Protein AF-A0A7C5MG83-F1 (afdb_monomer_lite)

Radius of gyration: 13.69 Å; chains: 1; bounding box: 33×21×39 Å

Structure (mmCIF, N/CA/C/O backbone):
data_AF-A0A7C5MG83-F1
#
_entry.id   AF-A0A7C5MG83-F1
#
loop_
_atom_site.group_PDB
_atom_site.id
_atom_site.type_symbol
_atom_site.label_atom_id
_atom_site.label_alt_id
_atom_site.label_comp_id
_atom_site.label_asym_id
_atom_site.label_entity_id
_atom_site.label_seq_id
_atom_site.pdbx_PDB_ins_code
_atom_site.Cartn_x
_atom_site.Cartn_y
_atom_site.Cartn_z
_atom_site.occupancy
_atom_site.B_iso_or_equiv
_atom_site.auth_seq_id
_atom_site.auth_comp_id
_atom_site.auth_asym_id
_atom_site.auth_atom_id
_atom_site.pdbx_PDB_model_num
ATOM 1 N N . MET A 1 1 ? 7.601 10.547 -9.299 1.00 56.12 1 MET A N 1
ATOM 2 C CA . MET A 1 1 ? 6.129 10.477 -9.315 1.00 56.12 1 MET A CA 1
ATOM 3 C C . MET A 1 1 ? 5.627 10.764 -7.926 1.00 56.12 1 MET A C 1
ATOM 5 O O . MET A 1 1 ? 6.285 10.363 -6.970 1.00 56.12 1 MET A O 1
ATOM 9 N N . GLU A 1 2 ? 4.513 11.472 -7.821 1.00 77.38 2 GLU A N 1
ATOM 10 C CA . GLU A 1 2 ? 3.856 11.701 -6.539 1.00 77.38 2 GLU A CA 1
ATOM 11 C C . GLU A 1 2 ? 3.084 10.430 -6.168 1.00 77.38 2 GLU A C 1
ATOM 13 O O . GLU A 1 2 ? 2.336 9.894 -6.979 1.00 77.38 2 GLU A O 1
ATOM 18 N N . GLY A 1 3 ? 3.353 9.885 -4.982 1.00 92.81 3 GLY A N 1
ATOM 19 C CA . GLY A 1 3 ? 2.560 8.791 -4.429 1.00 92.81 3 GLY A CA 1
ATOM 20 C C . GLY A 1 3 ? 1.180 9.268 -3.969 1.00 92.81 3 GLY A C 1
ATOM 21 O O . GLY A 1 3 ? 0.886 10.463 -3.976 1.00 92.81 3 GLY A O 1
ATOM 22 N N . TYR A 1 4 ? 0.347 8.346 -3.499 1.00 97.56 4 TYR A N 1
ATOM 23 C CA . TYR A 1 4 ? -0.950 8.673 -2.908 1.00 97.56 4 TYR A CA 1
ATOM 24 C C . TYR A 1 4 ? -0.848 8.836 -1.394 1.00 97.56 4 TYR A C 1
ATOM 26 O O . TYR A 1 4 ? -0.143 8.078 -0.730 1.00 97.56 4 TYR A O 1
ATOM 34 N N . ASN A 1 5 ? -1.601 9.791 -0.847 1.00 97.62 5 ASN A N 1
ATOM 35 C CA . ASN A 1 5 ? -1.788 9.994 0.587 1.00 97.62 5 ASN A CA 1
ATOM 36 C C . ASN A 1 5 ? -3.275 10.220 0.864 1.00 97.62 5 ASN A C 1
ATOM 38 O O . ASN A 1 5 ? -3.815 11.262 0.494 1.00 97.62 5 ASN A O 1
ATOM 42 N N . THR A 1 6 ? -3.919 9.278 1.548 1.00 98.06 6 THR A N 1
ATOM 43 C CA . THR A 1 6 ? -5.365 9.320 1.799 1.00 98.06 6 THR A CA 1
ATOM 44 C C . THR A 1 6 ? -5.659 9.039 3.262 1.00 98.06 6 THR A C 1
ATOM 46 O O . THR A 1 6 ? -5.092 8.122 3.856 1.00 98.06 6 THR A O 1
ATOM 49 N N . VAL A 1 7 ? -6.564 9.820 3.852 1.00 98.06 7 VAL A N 1
ATOM 50 C CA . VAL A 1 7 ? -7.148 9.517 5.162 1.00 98.06 7 VAL A CA 1
ATOM 51 C C . VAL A 1 7 ? -8.532 8.920 4.942 1.00 98.06 7 VAL A C 1
ATOM 53 O O . VAL A 1 7 ? -9.377 9.549 4.312 1.00 98.06 7 VAL A O 1
ATOM 56 N N . VAL A 1 8 ? -8.761 7.725 5.481 1.00 96.56 8 VAL A N 1
ATOM 57 C CA . VAL A 1 8 ? -10.042 7.012 5.425 1.00 96.56 8 VAL A CA 1
ATOM 58 C C . VAL A 1 8 ? -10.615 6.916 6.827 1.00 96.56 8 VAL A C 1
ATOM 60 O O . VAL A 1 8 ? -9.938 6.471 7.755 1.00 96.56 8 VAL A O 1
ATOM 63 N N . GLU A 1 9 ? -11.870 7.318 6.990 1.00 96.81 9 GLU A N 1
ATOM 64 C CA . GLU A 1 9 ? -12.612 7.074 8.221 1.00 96.81 9 GLU A CA 1
ATOM 65 C C .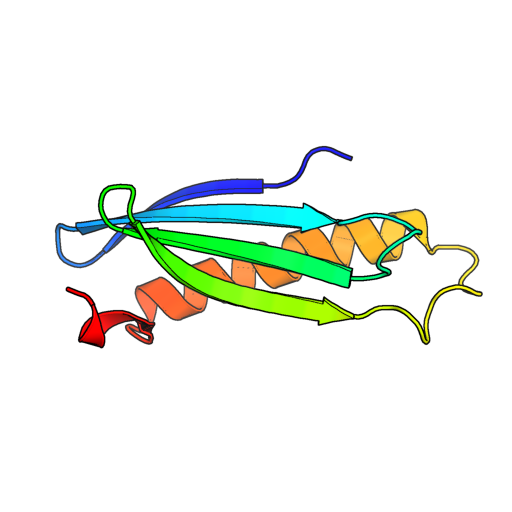 GLU A 1 9 ? -13.393 5.766 8.106 1.00 96.81 9 GLU A C 1
ATOM 67 O O . GLU A 1 9 ? -14.185 5.578 7.185 1.00 96.81 9 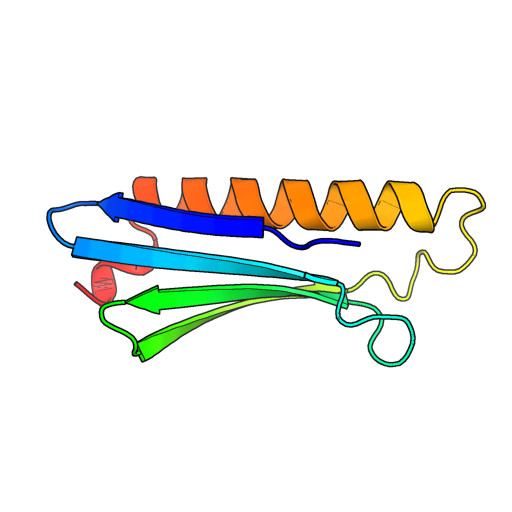GLU A O 1
ATOM 72 N N . TYR A 1 10 ? -13.166 4.855 9.047 1.00 97.56 10 TYR A N 1
ATOM 73 C CA . TYR A 1 10 ? -13.832 3.561 9.096 1.00 97.56 10 TYR A CA 1
ATOM 74 C C . TYR A 1 10 ? -14.069 3.165 10.556 1.00 97.56 10 TYR A C 1
ATOM 76 O O . TYR A 1 10 ? -13.158 3.206 11.386 1.00 97.56 10 TYR A O 1
ATOM 84 N N . ARG A 1 11 ? -15.327 2.842 10.889 1.00 96.31 11 ARG A N 1
ATOM 85 C CA . ARG A 1 11 ? -15.790 2.520 12.256 1.00 96.31 11 ARG A CA 1
ATOM 86 C C . ARG A 1 11 ? -15.343 3.533 13.325 1.00 96.31 11 ARG A C 1
ATOM 88 O O . ARG A 1 11 ? -14.943 3.164 14.426 1.00 96.31 11 ARG A O 1
ATOM 95 N N . GLY A 1 12 ? -15.389 4.824 12.990 1.00 96.19 12 GLY A N 1
ATOM 96 C CA . GLY A 1 12 ? -15.016 5.915 13.899 1.00 96.19 12 GLY A CA 1
ATOM 97 C C . GLY A 1 12 ? -13.511 6.038 14.169 1.00 96.19 12 GLY A C 1
ATOM 98 O O . GLY A 1 12 ? -13.105 6.805 15.043 1.00 96.19 12 GLY A O 1
ATOM 99 N N . LYS A 1 13 ? -12.666 5.298 13.440 1.00 97.19 13 LYS A N 1
ATOM 100 C CA . LYS A 1 13 ? -11.210 5.452 13.455 1.00 97.19 13 LYS A CA 1
ATOM 101 C C . LYS A 1 13 ? -10.721 6.019 12.124 1.00 97.19 13 LYS A C 1
ATOM 103 O O . LYS A 1 13 ? -11.300 5.756 11.075 1.00 97.19 13 LYS A O 1
ATOM 108 N N . LYS A 1 14 ? -9.632 6.789 12.175 1.00 97.75 14 LYS A N 1
ATOM 109 C CA . LYS A 1 14 ? -8.977 7.366 10.995 1.00 97.75 14 LYS A CA 1
ATOM 110 C C . LYS A 1 14 ? -7.740 6.555 10.643 1.00 97.75 14 LYS A C 1
ATOM 112 O O . LYS A 1 14 ? -6.765 6.552 11.398 1.00 97.75 14 LYS A O 1
ATOM 117 N N . PHE A 1 15 ? -7.794 5.902 9.494 1.00 98.50 15 PHE A N 1
ATOM 118 C CA . PHE A 1 15 ? -6.651 5.270 8.859 1.00 98.50 15 PHE A CA 1
ATOM 119 C C . PHE A 1 15 ? -5.981 6.275 7.930 1.00 98.50 15 PHE A C 1
ATOM 121 O O . PHE A 1 15 ? -6.660 7.044 7.255 1.00 98.50 15 PHE A O 1
ATOM 128 N N . MET A 1 16 ? -4.655 6.271 7.882 1.00 98.50 16 MET A N 1
ATOM 129 C CA . MET A 1 16 ? -3.889 7.006 6.879 1.00 98.50 16 MET A CA 1
ATOM 130 C C . MET A 1 16 ? -3.139 6.000 6.015 1.00 98.50 16 MET A C 1
ATOM 132 O O . MET A 1 16 ? -2.435 5.138 6.538 1.00 98.50 16 MET A O 1
ATOM 136 N N . VAL A 1 17 ? -3.304 6.118 4.704 1.00 98.62 17 VAL A N 1
ATOM 137 C CA . VAL A 1 17 ? -2.701 5.247 3.698 1.00 98.62 17 VAL A CA 1
ATOM 138 C C . VAL A 1 17 ? -1.753 6.077 2.851 1.00 98.62 17 VAL A C 1
ATOM 140 O O . VAL A 1 17 ? -2.164 7.089 2.281 1.00 98.62 17 VAL A O 1
ATOM 143 N N . GLN A 1 18 ? -0.497 5.646 2.769 1.00 98.50 18 GLN A N 1
ATOM 144 C CA . GLN A 1 18 ? 0.524 6.272 1.932 1.00 98.50 18 GLN A CA 1
ATOM 145 C C . GLN A 1 18 ? 1.087 5.245 0.962 1.00 98.50 18 GLN A C 1
ATOM 147 O O . GLN A 1 18 ? 1.613 4.231 1.412 1.00 98.50 18 GLN A O 1
ATOM 152 N N . THR A 1 19 ? 1.011 5.493 -0.342 1.00 98.75 19 THR A N 1
ATOM 153 C CA . THR A 1 19 ? 1.450 4.535 -1.366 1.00 98.75 19 THR A CA 1
ATOM 154 C C . THR A 1 19 ? 2.437 5.182 -2.322 1.00 98.75 19 THR A C 1
ATOM 156 O O . THR A 1 19 ? 2.147 6.237 -2.874 1.00 98.75 19 THR A O 1
ATOM 159 N N . GLN A 1 20 ? 3.607 4.575 -2.520 1.00 98.00 20 GLN A N 1
ATOM 160 C CA . GLN A 1 20 ? 4.675 5.132 -3.355 1.00 98.00 20 GLN A CA 1
ATOM 161 C C . GLN A 1 20 ? 5.519 4.043 -4.019 1.00 98.00 20 GLN A C 1
ATOM 163 O O . GLN A 1 20 ? 5.681 2.946 -3.482 1.00 98.00 20 GLN A O 1
ATOM 168 N N . ASP A 1 21 ? 6.129 4.383 -5.150 1.00 98.19 21 ASP A N 1
ATOM 169 C CA . ASP A 1 21 ? 7.251 3.627 -5.697 1.00 98.19 21 ASP A CA 1
ATOM 170 C C . ASP A 1 21 ? 8.515 3.880 -4.857 1.00 98.19 21 ASP A C 1
ATOM 172 O O . ASP A 1 21 ? 8.852 5.025 -4.545 1.00 98.19 21 ASP A O 1
ATOM 176 N N . LYS A 1 22 ? 9.230 2.816 -4.475 1.00 96.81 22 LYS A N 1
ATOM 177 C CA . LYS A 1 22 ? 10.521 2.928 -3.774 1.00 96.81 22 LYS A CA 1
ATOM 178 C C . LYS A 1 22 ? 11.693 3.167 -4.719 1.00 96.81 22 LYS A C 1
ATOM 180 O O . LYS A 1 22 ? 12.792 3.465 -4.249 1.00 96.81 22 LYS A O 1
ATOM 185 N N . GLY A 1 23 ? 11.454 3.073 -6.021 1.00 94.06 23 GLY A N 1
ATOM 186 C CA . GLY A 1 23 ? 12.402 3.397 -7.069 1.00 94.06 23 GLY A CA 1
ATOM 187 C C . GLY A 1 23 ? 13.358 2.255 -7.428 1.00 94.06 23 GLY A C 1
ATOM 188 O O . GLY A 1 23 ? 13.333 1.180 -6.817 1.00 94.06 23 GLY A O 1
ATOM 189 N N . PRO A 1 24 ? 14.264 2.504 -8.393 1.00 92.31 24 PRO A N 1
ATOM 190 C CA . PRO A 1 24 ? 15.048 1.460 -9.066 1.00 92.31 24 PRO A CA 1
ATOM 191 C C . PRO A 1 24 ? 16.026 0.683 -8.174 1.00 92.31 24 PRO A C 1
ATOM 193 O O . PRO A 1 24 ? 16.449 -0.420 -8.512 1.00 92.31 24 PRO A O 1
ATOM 196 N N . ALA A 1 25 ? 16.407 1.246 -7.024 1.00 94.56 25 ALA A N 1
ATOM 197 C CA . ALA A 1 25 ? 17.259 0.553 -6.055 1.00 94.56 25 ALA A CA 1
ATOM 198 C C . ALA A 1 25 ? 16.531 -0.613 -5.364 1.00 94.56 25 ALA A C 1
ATOM 200 O O . ALA A 1 25 ? 17.169 -1.537 -4.864 1.00 94.56 25 ALA A O 1
ATOM 201 N N . PHE A 1 26 ? 15.198 -0.556 -5.321 1.00 96.38 26 PHE A N 1
ATOM 202 C CA . PHE A 1 26 ? 14.355 -1.477 -4.567 1.00 96.38 26 PHE A CA 1
ATOM 203 C C . PHE A 1 26 ? 13.391 -2.268 -5.457 1.00 96.38 26 PHE A C 1
ATOM 205 O O . PHE A 1 26 ? 13.103 -3.422 -5.152 1.00 96.38 26 PHE A O 1
ATOM 212 N N . ASN A 1 27 ? 12.932 -1.681 -6.564 1.00 96.94 27 ASN A N 1
ATOM 213 C CA . ASN A 1 27 ? 12.055 -2.308 -7.555 1.00 96.94 27 ASN A CA 1
ATOM 214 C C . ASN A 1 27 ? 10.715 -2.821 -6.993 1.00 96.94 27 ASN A C 1
ATOM 216 O O . ASN A 1 27 ? 10.250 -3.904 -7.362 1.00 96.94 27 ASN A O 1
ATOM 220 N N . TYR A 1 28 ? 10.101 -2.063 -6.079 1.00 98.06 28 TYR A N 1
ATOM 221 C CA . TYR A 1 28 ? 8.753 -2.341 -5.582 1.00 98.06 28 TYR A CA 1
ATOM 222 C C . TYR A 1 28 ? 7.969 -1.072 -5.246 1.00 98.06 28 TYR A C 1
ATOM 224 O O . TYR A 1 28 ? 8.531 -0.054 -4.836 1.00 98.06 28 TYR A O 1
ATOM 232 N N . VAL A 1 29 ? 6.647 -1.184 -5.355 1.00 98.31 29 VAL A N 1
ATOM 233 C CA . VAL A 1 29 ? 5.681 -0.225 -4.814 1.00 98.31 29 VAL A CA 1
ATOM 234 C C . VAL A 1 29 ? 5.316 -0.644 -3.391 1.00 98.31 29 VAL A C 1
ATOM 236 O O . VAL A 1 29 ? 5.161 -1.833 -3.108 1.00 98.31 29 VAL A O 1
ATOM 239 N N . GLU A 1 30 ? 5.192 0.316 -2.481 1.00 98.44 30 GLU A N 1
ATOM 240 C CA . GLU A 1 30 ? 4.825 0.095 -1.083 1.00 98.44 30 GLU A CA 1
ATOM 241 C C . GLU A 1 30 ? 3.617 0.934 -0.695 1.00 98.44 30 GLU A C 1
ATOM 243 O O . GLU A 1 30 ? 3.553 2.112 -1.033 1.00 98.44 30 GLU A O 1
ATOM 248 N N . SER A 1 31 ? 2.706 0.338 0.071 1.00 98.75 31 SER A N 1
ATOM 249 C CA . SER A 1 31 ? 1.651 1.029 0.799 1.00 98.75 31 SER A CA 1
ATOM 250 C C . SER A 1 31 ? 1.863 0.870 2.304 1.00 98.75 31 SER A C 1
ATOM 252 O O . SER A 1 31 ? 2.098 -0.239 2.790 1.00 98.75 31 SER A O 1
ATOM 254 N N . LEU A 1 32 ? 1.803 1.975 3.040 1.00 98.69 32 LEU A N 1
ATOM 255 C CA . LEU A 1 32 ? 1.941 2.050 4.491 1.00 98.69 32 LEU A CA 1
ATOM 256 C C . LEU A 1 32 ? 0.605 2.463 5.103 1.00 98.69 32 LEU A C 1
ATOM 258 O O . LEU A 1 32 ? -0.000 3.443 4.670 1.00 98.69 32 LEU A O 1
ATOM 262 N N . ILE A 1 33 ? 0.168 1.724 6.122 1.00 98.75 33 ILE A N 1
ATOM 263 C CA . ILE A 1 33 ? -1.148 1.888 6.738 1.00 98.75 33 ILE A CA 1
ATOM 264 C C . ILE A 1 33 ? -0.954 2.264 8.197 1.00 98.75 33 ILE A C 1
ATOM 266 O O . ILE A 1 33 ? -0.423 1.490 9.003 1.00 98.75 33 ILE A O 1
ATOM 270 N N . TYR A 1 34 ? -1.409 3.460 8.538 1.00 98.69 34 TYR A N 1
ATOM 271 C CA . TYR A 1 34 ? -1.308 4.025 9.868 1.00 98.69 34 TYR A CA 1
ATOM 272 C C . TYR A 1 34 ? -2.676 4.116 10.528 1.00 98.69 34 TYR A C 1
ATOM 274 O O . TYR A 1 34 ?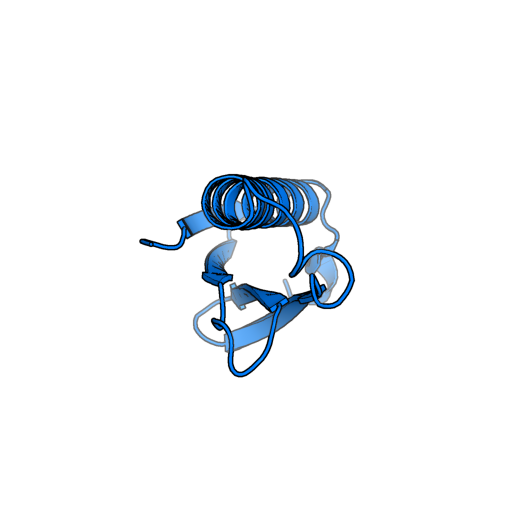 -3.660 4.483 9.891 1.00 98.69 34 TYR A O 1
ATOM 282 N N . LEU A 1 35 ? -2.709 3.867 11.832 1.00 98.00 35 LEU A N 1
ATOM 283 C CA . LEU A 1 35 ? -3.856 4.112 12.696 1.00 98.00 35 LEU A CA 1
ATOM 284 C C . LEU A 1 35 ? -3.385 4.938 13.893 1.00 98.00 35 LEU A C 1
ATOM 286 O O . LEU A 1 35 ? -2.479 4.526 14.619 1.00 98.00 35 LEU A O 1
ATOM 290 N N . SER A 1 36 ? -3.961 6.129 14.076 1.00 92.56 36 SER A N 1
ATOM 291 C CA . SER A 1 36 ? -3.556 7.076 15.131 1.00 92.56 36 SER A CA 1
ATOM 292 C C . SER A 1 36 ? -2.040 7.346 15.162 1.00 92.56 36 SER A C 1
ATOM 294 O O . SER A 1 36 ? -1.423 7.387 16.224 1.00 92.56 36 SER A O 1
ATOM 296 N N . GLY A 1 37 ? -1.418 7.478 13.985 1.00 92.94 37 GLY A N 1
ATOM 297 C CA . GLY A 1 37 ? 0.021 7.736 13.835 1.00 92.94 37 GLY A CA 1
ATOM 298 C C . GLY A 1 37 ? 0.931 6.513 14.001 1.00 92.94 37 GLY A C 1
ATOM 299 O O . GLY A 1 37 ? 2.129 6.612 13.747 1.00 92.94 37 GLY A O 1
ATOM 300 N N . LYS A 1 38 ? 0.395 5.343 14.369 1.00 97.12 38 LYS A N 1
ATOM 301 C CA . LYS A 1 38 ? 1.156 4.090 14.449 1.00 97.12 38 LYS A CA 1
ATOM 302 C C . LYS A 1 38 ? 1.041 3.314 13.141 1.00 97.12 38 LYS A C 1
ATOM 304 O O . LYS A 1 38 ? -0.069 3.072 12.680 1.00 97.12 38 LYS A O 1
ATOM 309 N N . LEU A 1 39 ? 2.169 2.864 12.589 1.00 98.25 39 LEU A N 1
ATOM 310 C CA . LEU A 1 39 ? 2.178 1.911 11.477 1.00 98.25 39 LEU A CA 1
ATOM 311 C C . LEU A 1 39 ? 1.624 0.564 11.966 1.00 98.25 39 LEU A C 1
ATOM 313 O O . LEU A 1 39 ? 2.193 -0.045 12.875 1.00 98.25 39 LEU A O 1
ATOM 317 N N . ILE A 1 40 ? 0.514 0.113 11.385 1.00 98.38 40 ILE A N 1
ATOM 318 C CA . ILE A 1 40 ? -0.143 -1.153 11.758 1.00 98.38 40 ILE A CA 1
ATOM 319 C C . ILE A 1 40 ? 0.082 -2.260 10.729 1.00 98.38 40 ILE A C 1
ATOM 321 O O . ILE A 1 40 ? 0.076 -3.438 11.091 1.00 98.38 40 ILE A O 1
ATOM 325 N N . ALA A 1 41 ? 0.298 -1.884 9.469 1.00 98.31 41 ALA A N 1
ATOM 326 C CA . ALA A 1 41 ? 0.530 -2.797 8.365 1.00 98.31 41 ALA A CA 1
ATOM 327 C C . ALA A 1 41 ? 1.252 -2.086 7.213 1.00 98.31 41 ALA A C 1
ATOM 329 O O . ALA A 1 41 ? 1.205 -0.861 7.081 1.00 98.31 41 ALA A O 1
ATOM 330 N N . SER A 1 42 ? 1.901 -2.878 6.368 1.00 98.12 42 SER A N 1
ATOM 331 C CA . SER A 1 42 ? 2.406 -2.442 5.073 1.00 98.12 42 SER A CA 1
ATOM 332 C C . SER A 1 42 ? 2.159 -3.522 4.029 1.00 98.12 42 SER A C 1
ATOM 334 O O . SER A 1 42 ? 2.061 -4.709 4.352 1.00 98.12 42 SER A O 1
ATOM 336 N N . LYS A 1 43 ? 2.062 -3.105 2.771 1.00 98.31 43 LYS A N 1
ATOM 337 C CA . LYS A 1 43 ? 1.896 -3.986 1.618 1.00 98.31 43 LYS A CA 1
ATOM 338 C C . LYS A 1 43 ? 2.908 -3.603 0.553 1.00 98.31 43 LYS A C 1
ATOM 340 O O . LYS A 1 43 ? 3.147 -2.419 0.332 1.00 98.31 43 LYS A O 1
ATOM 345 N N . ARG A 1 44 ? 3.539 -4.595 -0.071 1.00 98.12 44 ARG A N 1
ATOM 346 C CA . ARG A 1 44 ? 4.580 -4.389 -1.084 1.00 98.12 44 ARG A CA 1
ATOM 347 C C . ARG A 1 44 ? 4.262 -5.191 -2.330 1.00 98.12 44 ARG A C 1
ATOM 349 O O . ARG A 1 44 ? 3.932 -6.370 -2.223 1.00 98.12 44 ARG A O 1
ATOM 356 N N . MET A 1 45 ? 4.424 -4.565 -3.487 1.00 98.00 45 MET A N 1
ATOM 357 C CA . MET A 1 45 ? 4.277 -5.202 -4.791 1.00 98.00 45 MET A CA 1
ATOM 358 C C . MET A 1 45 ? 5.575 -5.036 -5.588 1.00 98.00 45 MET A C 1
ATOM 360 O O . MET A 1 45 ? 5.867 -3.928 -6.047 1.00 98.00 45 MET A O 1
ATOM 364 N N . PRO A 1 46 ? 6.389 -6.099 -5.719 1.00 98.00 46 PRO A N 1
ATOM 365 C CA . PRO A 1 46 ? 7.611 -6.047 -6.507 1.00 98.00 46 PRO A CA 1
ATOM 366 C C . PRO A 1 46 ? 7.311 -6.018 -8.008 1.00 98.00 46 PRO A C 1
ATOM 368 O O . PRO A 1 46 ? 6.382 -6.673 -8.478 1.00 98.00 46 PRO A O 1
ATOM 371 N N . TYR A 1 47 ? 8.152 -5.314 -8.763 1.00 97.12 47 TYR A N 1
ATOM 372 C CA . TYR A 1 47 ? 8.111 -5.255 -10.228 1.00 97.12 47 TYR A CA 1
ATOM 373 C C . TYR A 1 47 ? 9.448 -5.639 -10.879 1.00 97.12 47 TYR A C 1
ATOM 375 O O . TYR A 1 47 ? 9.673 -5.360 -12.051 1.00 97.12 47 TYR A O 1
ATOM 383 N N . THR A 1 48 ? 10.338 -6.328 -10.153 1.00 97.19 48 THR A N 1
ATOM 384 C CA . THR A 1 48 ? 11.667 -6.748 -10.644 1.00 97.19 48 THR A CA 1
ATOM 385 C C . THR A 1 48 ? 11.613 -7.513 -11.971 1.00 97.19 48 THR A C 1
ATOM 387 O O . THR A 1 48 ? 12.493 -7.354 -12.807 1.00 97.19 48 THR A O 1
ATOM 390 N N . ASN A 1 49 ? 10.555 -8.293 -12.202 1.00 96.69 49 ASN A N 1
ATOM 391 C CA . ASN A 1 49 ? 10.380 -9.070 -13.436 1.00 96.69 49 ASN A CA 1
ATOM 392 C C . ASN A 1 49 ? 9.847 -8.242 -14.619 1.00 96.69 49 ASN A C 1
ATOM 394 O O . ASN A 1 49 ? 9.591 -8.800 -15.678 1.00 96.69 49 ASN A O 1
ATOM 398 N N . GLN A 1 50 ? 9.617 -6.942 -14.427 1.00 96.00 50 GLN A N 1
ATOM 399 C CA . GLN A 1 50 ? 8.980 -6.050 -15.397 1.00 96.00 50 GLN A CA 1
ATOM 400 C C . GLN A 1 50 ? 9.904 -4.908 -15.838 1.00 96.00 50 GLN A C 1
ATOM 402 O O . GLN A 1 50 ? 9.459 -4.008 -16.542 1.00 96.00 50 GLN A O 1
ATOM 407 N N . LEU A 1 51 ? 11.181 -4.928 -15.437 1.00 95.69 51 LEU A N 1
ATOM 408 C CA . LEU A 1 51 ? 12.125 -3.829 -15.674 1.00 95.69 51 LEU A CA 1
ATOM 409 C C . LEU A 1 51 ? 12.429 -3.578 -17.157 1.00 95.69 51 LEU A C 1
ATOM 411 O O . LEU A 1 51 ? 12.714 -2.445 -17.527 1.00 95.69 51 LEU A O 1
ATOM 415 N N . ASP A 1 52 ? 12.315 -4.599 -18.007 1.00 96.50 52 ASP A N 1
ATOM 416 C CA . ASP A 1 52 ? 12.590 -4.486 -19.447 1.00 96.50 52 ASP A CA 1
ATOM 417 C C . ASP A 1 52 ? 11.409 -3.914 -20.250 1.00 96.50 52 ASP A C 1
ATOM 419 O O . ASP A 1 52 ? 11.437 -3.861 -21.482 1.00 96.50 52 ASP A O 1
ATOM 423 N N . ARG A 1 53 ? 10.337 -3.500 -19.568 1.00 96.00 53 ARG A N 1
ATOM 424 C CA . ARG A 1 53 ? 9.150 -2.953 -20.215 1.00 96.00 53 ARG A CA 1
ATOM 425 C C . ARG A 1 53 ? 9.438 -1.589 -20.852 1.00 96.00 53 ARG A C 1
ATOM 427 O O . ARG A 1 53 ? 9.943 -0.694 -20.173 1.00 96.00 53 ARG A O 1
ATOM 434 N N . PRO A 1 54 ? 9.042 -1.369 -22.118 1.00 96.31 54 PRO A N 1
ATOM 435 C CA . PRO A 1 54 ? 9.180 -0.059 -22.754 1.00 96.31 54 PRO A CA 1
ATOM 436 C C . PRO A 1 54 ? 8.286 1.004 -22.091 1.00 96.31 54 PRO A C 1
ATOM 438 O O . PRO A 1 54 ? 8.604 2.188 -22.135 1.00 96.31 54 PRO A O 1
ATOM 441 N N . ASP A 1 55 ? 7.197 0.575 -21.449 1.00 97.12 55 ASP A N 1
ATOM 442 C CA . ASP A 1 55 ? 6.222 1.380 -20.711 1.00 97.12 55 ASP A CA 1
ATOM 443 C C . ASP A 1 55 ? 6.449 1.343 -19.187 1.00 97.12 55 ASP A C 1
ATOM 445 O O . ASP A 1 55 ? 5.516 1.573 -18.422 1.00 97.12 55 ASP A O 1
ATOM 449 N N . LEU A 1 56 ? 7.672 1.045 -18.714 1.00 95.88 56 LEU A N 1
ATOM 450 C CA . LEU A 1 56 ? 7.954 0.813 -17.287 1.00 95.88 56 LEU A CA 1
ATOM 451 C C . LEU A 1 56 ? 7.435 1.932 -16.373 1.00 95.88 56 LEU A C 1
ATOM 453 O O . LEU A 1 56 ? 6.889 1.649 -15.311 1.00 95.88 56 LEU A O 1
ATOM 457 N N . LYS A 1 57 ? 7.600 3.195 -16.777 1.00 95.19 57 LYS A N 1
ATOM 458 C CA . LYS A 1 57 ? 7.134 4.341 -15.988 1.00 95.19 57 LYS A CA 1
ATOM 459 C C . LYS A 1 57 ? 5.620 4.289 -15.791 1.00 95.19 57 LYS A C 1
ATOM 461 O O . LYS A 1 57 ? 5.181 4.244 -14.649 1.00 95.19 57 LYS A O 1
ATOM 466 N N . ASP A 1 58 ? 4.861 4.221 -16.882 1.00 96.69 58 ASP A N 1
ATOM 467 C CA . ASP A 1 58 ? 3.391 4.167 -16.883 1.00 96.69 58 ASP A CA 1
ATOM 468 C C . ASP A 1 58 ? 2.879 2.935 -16.123 1.00 96.69 58 ASP A C 1
ATOM 470 O O . ASP A 1 58 ? 1.943 3.022 -15.329 1.00 96.69 58 ASP A O 1
ATOM 474 N N . PHE A 1 59 ? 3.563 1.798 -16.285 1.00 96.81 59 PHE A N 1
ATOM 475 C CA . PHE A 1 59 ? 3.289 0.578 -15.533 1.00 96.81 59 PHE A CA 1
ATO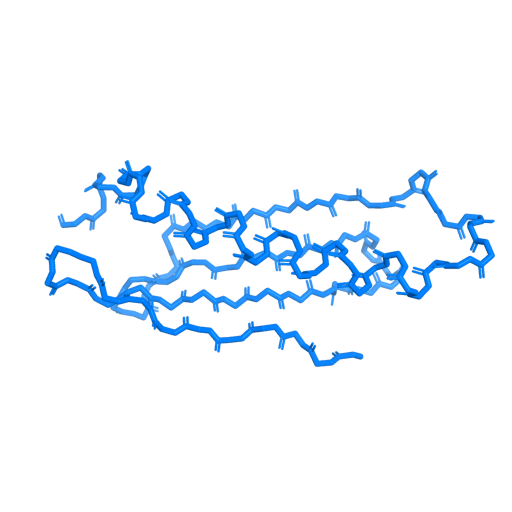M 476 C C . PHE A 1 59 ? 3.456 0.773 -14.018 1.00 96.81 59 PHE A C 1
ATOM 478 O O . PHE A 1 59 ? 2.584 0.368 -13.250 1.00 96.81 59 PHE A O 1
ATOM 485 N N . ILE A 1 60 ? 4.539 1.421 -13.573 1.00 97.50 60 ILE A N 1
ATOM 486 C CA . ILE A 1 60 ? 4.747 1.737 -12.153 1.00 97.50 60 ILE A CA 1
ATOM 487 C C . ILE A 1 60 ? 3.679 2.726 -11.659 1.00 97.50 60 ILE A C 1
ATOM 489 O O . ILE A 1 60 ? 3.189 2.552 -10.544 1.00 97.50 60 ILE A O 1
ATOM 493 N N . GLU A 1 61 ? 3.274 3.726 -12.457 1.00 97.25 61 GLU A N 1
ATOM 494 C CA . GLU A 1 61 ? 2.203 4.664 -12.058 1.00 97.25 61 GLU A CA 1
ATOM 495 C C . GLU A 1 61 ? 0.888 3.926 -11.812 1.00 97.25 61 GLU A C 1
ATOM 497 O O . GLU A 1 61 ? 0.256 4.126 -10.771 1.00 97.25 61 GLU A O 1
ATOM 502 N N . GLN A 1 62 ? 0.541 2.996 -12.701 1.00 97.56 62 GLN A N 1
ATOM 503 C CA . GLN A 1 62 ? -0.638 2.156 -12.538 1.00 97.56 62 GLN A CA 1
ATOM 504 C C . GLN A 1 62 ? -0.530 1.249 -11.304 1.00 97.56 62 GLN A C 1
ATOM 506 O O . GLN A 1 62 ? -1.477 1.163 -10.530 1.00 97.56 62 GLN A O 1
ATOM 511 N N . MET A 1 63 ? 0.630 0.633 -11.051 1.00 97.81 63 MET A N 1
ATOM 512 C CA . MET A 1 63 ? 0.831 -0.185 -9.846 1.00 97.81 63 MET A CA 1
ATOM 513 C C . MET A 1 63 ? 0.686 0.618 -8.548 1.00 97.81 63 MET A C 1
ATOM 515 O O . MET A 1 63 ? 0.140 0.110 -7.569 1.00 97.81 63 MET A O 1
ATOM 519 N N . VAL A 1 64 ? 1.187 1.858 -8.517 1.00 98.38 64 VAL A N 1
ATOM 520 C CA . VAL A 1 64 ? 1.038 2.766 -7.368 1.00 98.38 64 VAL A CA 1
ATOM 521 C C . VAL A 1 64 ? -0.436 3.076 -7.118 1.00 98.38 64 VAL A C 1
ATOM 523 O O . VAL A 1 64 ? -0.874 3.027 -5.968 1.00 98.38 64 VAL A O 1
ATOM 526 N N . HIS A 1 65 ? -1.200 3.350 -8.177 1.00 98.25 65 HIS A N 1
ATOM 527 C CA . HIS A 1 65 ? -2.642 3.571 -8.099 1.00 98.25 65 HIS A CA 1
ATOM 528 C C . HIS A 1 65 ? -3.395 2.326 -7.621 1.00 98.25 65 HIS A C 1
ATOM 530 O 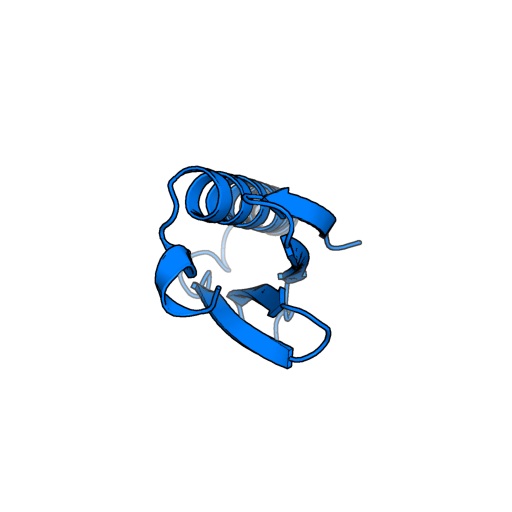O . HIS A 1 65 ? -4.147 2.398 -6.649 1.00 98.25 65 HIS A O 1
ATOM 536 N N . ASP A 1 66 ? -3.161 1.181 -8.255 1.00 98.44 66 ASP A N 1
ATOM 537 C CA . ASP A 1 66 ? -3.911 -0.047 -7.990 1.00 98.44 66 ASP A CA 1
ATOM 538 C C . ASP A 1 66 ? -3.662 -0.559 -6.576 1.00 98.44 66 ASP A C 1
ATOM 540 O O . ASP A 1 66 ? -4.610 -0.888 -5.865 1.00 98.44 66 ASP A O 1
ATOM 544 N N . LEU A 1 67 ? -2.405 -0.536 -6.116 1.00 98.69 67 LEU A N 1
ATOM 545 C CA . LEU A 1 67 ? -2.091 -0.892 -4.735 1.00 98.69 67 LEU A CA 1
ATOM 546 C C . LEU A 1 67 ? -2.744 0.077 -3.740 1.00 98.69 67 LEU A C 1
ATOM 548 O O . LEU A 1 67 ? -3.130 -0.334 -2.643 1.00 98.69 67 LEU A O 1
ATOM 552 N N . HIS A 1 68 ? -2.851 1.363 -4.087 1.00 98.62 68 HIS A N 1
ATOM 553 C CA . HIS A 1 68 ? -3.518 2.330 -3.224 1.00 98.62 68 HIS A CA 1
ATOM 554 C C . HIS A 1 68 ? -5.005 2.003 -3.089 1.00 98.62 68 HIS A C 1
ATOM 556 O O . HIS A 1 68 ? -5.480 1.843 -1.966 1.00 98.62 68 HIS A O 1
ATOM 562 N N . VAL A 1 69 ? -5.713 1.852 -4.214 1.00 98.50 69 VAL A N 1
ATOM 563 C CA . VAL A 1 69 ? -7.145 1.511 -4.247 1.00 98.50 69 VAL A CA 1
ATOM 564 C C . VAL A 1 69 ? -7.413 0.207 -3.507 1.00 98.50 69 VAL A C 1
ATOM 566 O O . VAL A 1 69 ? -8.273 0.185 -2.629 1.00 98.50 69 VAL A O 1
ATOM 569 N N . GLU A 1 70 ? -6.618 -0.831 -3.772 1.00 98.69 70 GLU A N 1
ATOM 570 C CA . GLU A 1 70 ? -6.749 -2.122 -3.100 1.00 98.69 70 GLU A CA 1
ATOM 571 C C . GLU A 1 70 ? -6.665 -1.955 -1.576 1.00 98.69 70 GLU A C 1
ATOM 573 O O . GLU A 1 70 ? -7.516 -2.450 -0.847 1.00 98.69 70 GLU A O 1
ATOM 578 N N . VAL A 1 71 ? -5.691 -1.199 -1.058 1.00 98.62 71 VAL A N 1
ATOM 579 C CA . VAL A 1 71 ? -5.568 -0.979 0.393 1.00 98.62 71 VAL A CA 1
ATOM 580 C C . VAL A 1 71 ? -6.761 -0.212 0.979 1.00 98.62 71 VAL A C 1
ATOM 582 O O . VAL A 1 71 ? -7.165 -0.501 2.108 1.00 98.62 71 VAL A O 1
ATOM 585 N N . LEU A 1 72 ? -7.344 0.741 0.247 1.00 98.56 72 LEU A N 1
ATOM 586 C CA . LEU A 1 72 ? -8.563 1.427 0.692 1.00 98.56 72 LEU A CA 1
ATOM 587 C C . LEU A 1 72 ? -9.746 0.449 0.781 1.00 98.56 72 LEU A C 1
ATOM 589 O O . LEU A 1 72 ? -10.475 0.476 1.775 1.00 98.56 72 LEU A O 1
ATOM 593 N N . GLU A 1 73 ? -9.900 -0.434 -0.209 1.00 98.50 73 GLU A N 1
ATOM 594 C CA . GLU A 1 73 ? -10.914 -1.497 -0.222 1.00 98.50 73 GLU A CA 1
ATOM 595 C C . GLU A 1 73 ? -10.733 -2.448 0.968 1.00 98.50 73 GLU A C 1
ATOM 597 O O . GLU A 1 73 ? -11.671 -2.696 1.723 1.00 98.50 73 GLU A O 1
ATOM 602 N N . GLU A 1 74 ? -9.503 -2.885 1.238 1.00 98.50 74 GLU A N 1
ATOM 603 C CA . GLU A 1 74 ? -9.191 -3.748 2.381 1.00 98.50 74 GLU A CA 1
ATOM 604 C C . GLU A 1 74 ? -9.564 -3.124 3.738 1.00 98.50 74 GLU A C 1
ATOM 606 O O . GLU A 1 74 ? -9.950 -3.840 4.670 1.00 98.50 74 GLU A O 1
ATOM 611 N N . ILE A 1 75 ? -9.442 -1.798 3.873 1.00 98.31 75 ILE A N 1
ATOM 612 C CA . ILE A 1 75 ? -9.870 -1.070 5.076 1.00 98.31 75 ILE A CA 1
ATOM 613 C C . ILE A 1 75 ? -11.386 -1.133 5.226 1.00 98.31 75 ILE A C 1
ATOM 615 O O . ILE A 1 75 ? -11.861 -1.491 6.305 1.00 98.31 75 ILE A O 1
ATOM 619 N N . VAL A 1 76 ? -12.146 -0.823 4.173 1.00 97.38 76 VAL A N 1
ATOM 620 C CA . VAL A 1 76 ? -13.618 -0.817 4.248 1.00 97.38 76 VAL A CA 1
ATOM 621 C C . VAL A 1 76 ? -14.217 -2.224 4.342 1.00 97.38 76 VAL A C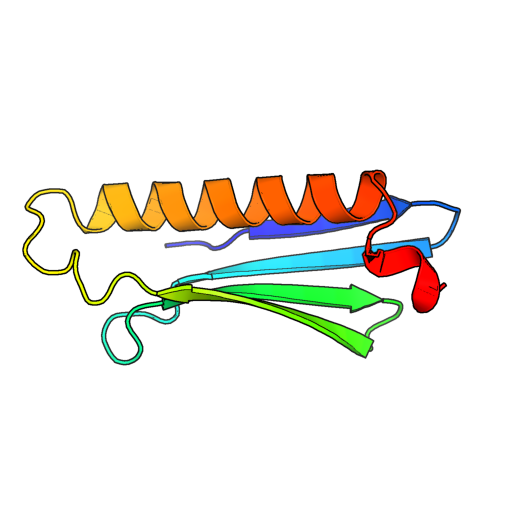 1
ATOM 623 O O . VAL A 1 76 ? -15.276 -2.388 4.944 1.00 97.38 76 VAL A O 1
ATOM 626 N N . GLU A 1 77 ? -13.519 -3.244 3.839 1.00 98.12 77 GLU A N 1
ATOM 627 C CA . GLU A 1 77 ? -13.838 -4.667 4.033 1.00 98.12 77 GLU A CA 1
ATOM 628 C C . GLU A 1 77 ? -13.524 -5.172 5.453 1.00 98.12 77 GLU A C 1
ATOM 630 O O . GLU A 1 77 ? -13.874 -6.298 5.811 1.00 98.12 77 GLU A O 1
ATOM 635 N N . GLY A 1 78 ? -12.858 -4.361 6.279 1.00 97.81 78 GLY A N 1
ATOM 636 C CA . GLY A 1 78 ? -12.545 -4.697 7.665 1.00 97.81 78 GLY A CA 1
ATOM 637 C C . GLY A 1 78 ? -11.341 -5.620 7.847 1.00 97.81 78 GLY A C 1
ATOM 638 O O . GLY A 1 78 ? -11.154 -6.172 8.935 1.00 97.81 78 GLY A O 1
ATOM 639 N N . LYS A 1 79 ? -10.456 -5.766 6.847 1.00 98.25 79 LYS A N 1
ATOM 640 C CA . LYS A 1 79 ? -9.233 -6.591 6.988 1.00 98.25 79 LYS A CA 1
ATOM 641 C C . LYS A 1 79 ? -8.319 -6.112 8.127 1.00 98.25 79 LYS A C 1
ATOM 643 O O . LYS A 1 79 ? -7.531 -6.893 8.668 1.00 98.25 79 LYS A O 1
ATOM 648 N N . TYR A 1 80 ? -8.445 -4.846 8.525 1.00 97.31 80 TYR A N 1
ATOM 649 C CA . TYR A 1 80 ? -7.681 -4.217 9.605 1.00 97.31 80 TYR A CA 1
ATOM 650 C C . TYR A 1 80 ? -8.470 -4.068 10.922 1.00 97.31 80 TYR A C 1
ATOM 652 O O . TYR A 1 80 ? -7.976 -3.435 11.854 1.00 97.31 80 TYR A O 1
ATOM 660 N N . ASP A 1 81 ? -9.647 -4.697 11.051 1.00 97.00 81 ASP A N 1
ATOM 661 C CA . ASP A 1 81 ? -10.509 -4.620 12.246 1.00 97.00 81 ASP A CA 1
ATOM 662 C C . ASP A 1 81 ? -9.792 -5.017 13.545 1.00 97.00 81 ASP A C 1
ATOM 664 O O . ASP A 1 81 ? -10.059 -4.457 14.604 1.00 97.00 81 ASP A O 1
ATOM 668 N N . LYS A 1 82 ? -8.837 -5.952 13.471 1.00 96.88 82 LYS A N 1
ATOM 669 C CA . LYS A 1 82 ? -8.058 -6.431 14.627 1.00 96.88 82 LYS A CA 1
ATOM 670 C C . LYS A 1 82 ? -7.207 -5.352 15.319 1.00 96.88 82 LYS A C 1
ATOM 672 O O . LYS A 1 82 ? -6.630 -5.629 16.366 1.00 96.88 82 LYS A O 1
ATOM 677 N N . TYR A 1 83 ? -7.071 -4.170 14.714 1.00 94.00 83 TYR A N 1
ATOM 678 C CA . TYR A 1 83 ? -6.311 -3.039 15.254 1.00 94.00 83 TYR A CA 1
ATOM 679 C C . TYR A 1 83 ? -7.195 -1.934 15.862 1.00 94.00 83 TYR A C 1
ATOM 681 O O . TYR A 1 83 ? -6.642 -0.962 16.382 1.00 94.00 83 TYR A O 1
ATOM 689 N N . LEU A 1 84 ? -8.526 -2.045 15.754 1.00 89.88 84 LEU A N 1
ATOM 690 C CA . LEU A 1 84 ? -9.488 -1.025 16.194 1.00 89.88 84 LEU A CA 1
ATOM 691 C C . LEU A 1 84 ? -9.635 -0.929 17.715 1.00 89.88 84 LEU A C 1
ATOM 693 O O . LEU A 1 84 ? -9.533 -1.963 18.406 1.00 89.88 84 LEU A O 1
#

Secondary structure (DSSP, 8-state):
---EEEEEEETTEEEEEEEEE--TTT-EEEEEEEETTEEEEEEEEE-GGGTT-TTHHHHHHHHHHHHHHHHHHHHHTTTTGGG-

Foldseek 3Di:
DAFDWDWDQDPNWIKIKTWDDPDDVQQKIKIFIDTPNDTPDMDIDHDPVPVPPPCVVVVRVVVRVVVRVVVNVCVNVCVVVVVD

pLDDT: mean 96.47, std 5.2, range [56.12, 98.75]

Sequence (84 aa):
MEGYNTVVEYRGKKFMVQTQDKGPAFNYVESLIYLSGKLIASKRMPYTNQLDRPDLKDFIEQMVHDLHVEVLEEIVEGKYDKYL